Protein AF-A0A1A8C5U4-F1 (afdb_monomer)

Structure (mmCIF, N/CA/C/O backbone):
data_AF-A0A1A8C5U4-F1
#
_entry.id   AF-A0A1A8C5U4-F1
#
loop_
_atom_site.group_PDB
_atom_site.id
_atom_site.type_symbol
_atom_site.label_atom_id
_atom_site.label_alt_id
_atom_site.label_comp_id
_atom_site.label_asym_id
_atom_site.label_entity_id
_atom_site.label_seq_id
_atom_site.pdbx_PDB_ins_code
_atom_site.Cartn_x
_atom_site.Cartn_y
_atom_site.Cartn_z
_atom_site.occupancy
_atom_site.B_iso_or_equiv
_atom_site.auth_seq_id
_atom_site.auth_comp_id
_atom_site.auth_asym_id
_atom_site.auth_atom_id
_atom_site.pdbx_PDB_model_num
ATOM 1 N N . MET A 1 1 ? -21.437 21.249 -10.604 1.00 40.94 1 MET A N 1
ATOM 2 C CA . MET A 1 1 ? -21.179 19.871 -10.137 1.00 40.94 1 MET A CA 1
ATOM 3 C C . MET A 1 1 ? -20.166 19.241 -11.079 1.00 40.94 1 MET A C 1
ATOM 5 O O . MET A 1 1 ? -20.584 18.686 -12.080 1.00 40.94 1 MET A O 1
ATOM 9 N N . ALA A 1 2 ? -18.870 19.439 -10.832 1.00 42.53 2 ALA A N 1
ATOM 10 C CA . ALA A 1 2 ? -17.756 18.708 -11.455 1.00 42.53 2 ALA A CA 1
ATOM 11 C C . ALA A 1 2 ? -16.451 19.407 -11.049 1.00 42.53 2 ALA A C 1
ATOM 13 O O . ALA A 1 2 ? -16.109 20.409 -11.666 1.00 42.53 2 ALA A O 1
ATOM 14 N N . ASN A 1 3 ? -15.776 18.934 -9.995 1.00 34.81 3 ASN A N 1
ATOM 15 C CA . ASN A 1 3 ? -14.304 18.873 -9.998 1.00 34.81 3 ASN A CA 1
ATOM 16 C C . ASN A 1 3 ? -13.684 17.982 -8.902 1.00 34.81 3 ASN A C 1
ATOM 18 O O . ASN A 1 3 ? -12.511 18.124 -8.584 1.00 34.81 3 ASN A O 1
ATOM 22 N N . LEU A 1 4 ? -14.430 17.023 -8.345 1.00 43.62 4 LEU A N 1
ATOM 23 C CA . LEU A 1 4 ? -13.877 16.111 -7.336 1.00 43.62 4 LEU A CA 1
ATOM 24 C C . LEU A 1 4 ? -12.879 15.098 -7.922 1.00 43.62 4 LEU A C 1
ATOM 26 O O . LEU A 1 4 ? -12.337 14.313 -7.176 1.00 43.62 4 LEU A O 1
ATOM 30 N N . GLN A 1 5 ? -12.607 15.074 -9.231 1.00 44.44 5 GLN A N 1
ATOM 31 C CA . GLN A 1 5 ? -11.604 14.158 -9.797 1.00 44.44 5 GLN A CA 1
ATOM 32 C C . GLN A 1 5 ? -10.183 14.744 -9.806 1.00 44.44 5 GLN A C 1
ATOM 34 O O . GLN A 1 5 ? -9.231 13.982 -9.942 1.00 44.44 5 GLN A O 1
ATOM 39 N N . GLN A 1 6 ? -10.023 16.066 -9.658 1.00 45.00 6 GLN A N 1
ATOM 40 C CA . GLN A 1 6 ? -8.708 16.724 -9.665 1.00 45.00 6 GLN A CA 1
ATOM 41 C C . GLN A 1 6 ? -8.068 16.828 -8.273 1.00 45.00 6 GLN A C 1
ATOM 43 O O . GLN A 1 6 ? -6.848 16.773 -8.186 1.00 45.00 6 GLN A O 1
ATOM 48 N N . GLU A 1 7 ? -8.863 16.878 -7.199 1.00 50.59 7 GLU A N 1
ATOM 49 C CA . GLU A 1 7 ? -8.347 16.935 -5.818 1.00 50.59 7 GLU A CA 1
ATOM 50 C C . GLU A 1 7 ? -7.845 15.568 -5.313 1.00 50.59 7 GLU A C 1
ATOM 52 O O . GLU A 1 7 ? -6.942 15.490 -4.483 1.00 50.59 7 GLU A O 1
ATOM 57 N N . TYR A 1 8 ? -8.388 14.465 -5.837 1.00 53.84 8 TYR A N 1
ATOM 58 C CA . TYR A 1 8 ? -7.979 13.107 -5.454 1.00 53.84 8 TYR A CA 1
ATOM 59 C C . TYR A 1 8 ? -6.510 12.788 -5.780 1.00 53.84 8 TYR A C 1
ATOM 61 O O . TYR A 1 8 ? -5.843 12.215 -4.919 1.00 53.84 8 TYR A O 1
ATOM 69 N N . PRO A 1 9 ? -5.963 13.146 -6.962 1.00 62.50 9 PRO A N 1
ATOM 70 C CA . PRO A 1 9 ? -4.538 12.983 -7.229 1.00 62.50 9 PRO A CA 1
ATOM 71 C C . PRO A 1 9 ? -3.647 13.764 -6.259 1.00 62.50 9 PRO A C 1
ATOM 73 O O . PRO A 1 9 ? -2.598 13.253 -5.884 1.00 62.50 9 PRO A O 1
ATOM 76 N N . GLU A 1 10 ? -4.051 14.962 -5.831 1.00 65.06 10 GLU A N 1
ATOM 77 C CA . GLU A 1 10 ? -3.271 15.787 -4.897 1.00 65.06 10 GLU A CA 1
ATOM 78 C C . GLU A 1 10 ? -3.302 15.213 -3.477 1.00 65.06 10 GLU A C 1
ATOM 80 O O . GLU A 1 10 ? -2.262 15.110 -2.829 1.00 65.06 10 GLU A O 1
ATOM 85 N N . VAL A 1 11 ? -4.470 14.754 -3.016 1.00 67.62 11 VAL A N 1
ATOM 86 C CA . VAL A 1 11 ? -4.608 14.064 -1.724 1.00 67.62 11 VAL A CA 1
ATOM 87 C C . VAL A 1 11 ? -3.818 12.753 -1.723 1.00 67.62 11 VAL A C 1
ATOM 89 O O . VAL A 1 11 ? -3.083 12.479 -0.776 1.00 67.62 11 VAL A O 1
ATOM 92 N N . LEU A 1 12 ? -3.908 11.965 -2.799 1.00 69.38 12 LEU A N 1
ATOM 93 C CA . LEU A 1 12 ? -3.118 10.748 -2.994 1.00 69.38 12 LEU A CA 1
ATOM 94 C C . LEU A 1 12 ? -1.615 11.040 -2.927 1.00 69.38 12 LEU A C 1
ATOM 96 O O . LEU A 1 12 ? -0.886 10.337 -2.228 1.00 69.38 12 LEU A O 1
ATOM 100 N N . LEU A 1 13 ? -1.158 12.071 -3.640 1.00 71.00 13 LEU A N 1
ATOM 101 C CA . LEU A 1 13 ? 0.247 12.462 -3.657 1.00 71.00 13 LEU A CA 1
ATOM 102 C C . LEU A 1 13 ? 0.712 12.879 -2.257 1.00 71.00 13 LEU A C 1
ATOM 104 O O . LEU A 1 13 ? 1.705 12.342 -1.775 1.00 71.00 13 LEU A O 1
ATOM 108 N N . GLY A 1 14 ? -0.070 13.711 -1.564 1.00 77.69 14 GLY A N 1
ATOM 109 C CA . GLY A 1 14 ? 0.226 14.140 -0.199 1.00 77.69 14 GLY A CA 1
ATOM 110 C C . GLY A 1 14 ? 0.325 12.974 0.791 1.00 77.69 14 GLY A C 1
ATOM 111 O O . GLY A 1 14 ? 1.217 12.960 1.637 1.00 77.69 14 GLY A O 1
ATOM 112 N N . ILE A 1 15 ? -0.522 11.946 0.657 1.00 76.88 15 ILE A N 1
ATOM 113 C CA . ILE A 1 15 ? -0.446 10.728 1.484 1.00 76.88 15 ILE A CA 1
ATOM 114 C C . ILE A 1 15 ? 0.838 9.949 1.200 1.00 76.88 15 ILE A C 1
ATOM 116 O O . ILE A 1 15 ? 1.496 9.486 2.132 1.00 76.88 15 ILE A O 1
ATOM 120 N N . LEU A 1 16 ? 1.196 9.775 -0.073 1.00 76.94 16 LEU A N 1
ATOM 121 C CA . LEU A 1 16 ? 2.407 9.050 -0.461 1.00 76.94 16 LEU A CA 1
ATOM 122 C C . LEU A 1 16 ? 3.671 9.800 -0.022 1.00 76.94 16 LEU A C 1
ATOM 124 O O . LEU A 1 16 ? 4.618 9.171 0.445 1.00 76.94 16 LEU A O 1
ATOM 128 N N . GLU A 1 17 ? 3.674 11.130 -0.104 1.00 81.69 17 GLU A N 1
ATOM 129 C CA . GLU A 1 17 ? 4.750 11.983 0.407 1.00 81.69 17 GLU A CA 1
ATOM 130 C C . GLU A 1 17 ? 4.855 11.919 1.938 1.00 81.69 17 GLU A C 1
ATOM 132 O O . GLU A 1 17 ? 5.953 11.762 2.479 1.00 81.69 17 GLU A O 1
ATOM 137 N N . GLU A 1 18 ? 3.731 11.973 2.661 1.00 83.06 18 GLU A N 1
ATOM 138 C CA . GLU A 1 18 ? 3.724 11.812 4.119 1.00 83.06 18 GLU A CA 1
ATOM 139 C C . GLU A 1 18 ? 4.233 10.417 4.514 1.00 83.06 18 GLU A C 1
ATOM 141 O O . GLU A 1 18 ? 5.087 10.298 5.393 1.00 83.06 18 GLU A O 1
ATOM 146 N N . LEU A 1 19 ? 3.803 9.361 3.814 1.00 83.75 19 LEU A N 1
ATOM 147 C CA . LEU A 1 19 ? 4.313 8.002 4.004 1.00 83.75 19 LEU A CA 1
ATOM 148 C C . LEU A 1 19 ? 5.818 7.902 3.734 1.00 83.75 19 LEU A C 1
ATOM 150 O O . LEU A 1 19 ? 6.528 7.264 4.513 1.00 83.75 19 LEU A O 1
ATOM 154 N N . ALA A 1 20 ? 6.318 8.542 2.673 1.00 84.50 20 ALA A N 1
ATOM 155 C CA . ALA A 1 20 ? 7.744 8.583 2.352 1.00 84.50 20 ALA A CA 1
ATOM 156 C C . ALA A 1 20 ? 8.558 9.177 3.508 1.00 84.50 20 ALA A C 1
ATOM 158 O O . ALA A 1 20 ? 9.548 8.581 3.944 1.00 84.50 20 ALA A O 1
ATOM 159 N N . ASN A 1 21 ? 8.103 10.323 4.020 1.00 86.06 21 ASN A N 1
ATOM 160 C CA . ASN A 1 21 ? 8.750 11.050 5.105 1.00 86.06 21 ASN A CA 1
ATOM 161 C C . ASN A 1 21 ? 8.711 10.256 6.411 1.00 86.06 21 ASN A C 1
ATOM 163 O O . ASN A 1 21 ? 9.733 10.102 7.077 1.00 86.06 21 ASN A O 1
ATOM 167 N N . MET A 1 22 ? 7.549 9.701 6.760 1.00 85.31 22 MET A N 1
ATOM 168 C CA . MET A 1 22 ? 7.341 8.985 8.018 1.00 85.31 22 MET A CA 1
ATOM 169 C C . MET A 1 22 ? 8.027 7.618 8.053 1.00 85.31 22 MET A C 1
ATOM 171 O O . MET A 1 22 ? 8.372 7.139 9.131 1.00 85.31 22 MET A O 1
ATOM 175 N N . ARG A 1 23 ? 8.294 6.994 6.898 1.00 82.69 23 ARG A N 1
ATOM 176 C CA . ARG A 1 23 ? 8.941 5.673 6.816 1.00 82.69 23 ARG A CA 1
ATOM 177 C C . ARG A 1 23 ? 10.316 5.611 7.481 1.00 82.69 23 ARG A C 1
ATOM 179 O O . ARG A 1 23 ? 10.725 4.542 7.914 1.00 82.69 23 ARG A O 1
ATOM 186 N N . GLN A 1 24 ? 11.049 6.721 7.540 1.00 81.62 24 GLN A N 1
ATOM 187 C CA . GLN A 1 24 ? 12.355 6.759 8.214 1.00 81.62 24 GLN A CA 1
ATOM 188 C C . GLN A 1 24 ? 12.238 6.761 9.746 1.00 81.62 24 GLN A C 1
ATOM 190 O O . GLN A 1 24 ? 13.198 6.429 10.434 1.00 81.62 24 GLN A O 1
ATOM 195 N N . TRP A 1 25 ? 11.066 7.116 10.272 1.00 86.81 25 TRP A N 1
ATOM 196 C CA . TRP A 1 25 ? 10.834 7.341 11.699 1.00 86.81 25 TRP A CA 1
ATOM 197 C C . TRP A 1 25 ? 9.901 6.305 12.325 1.00 86.81 25 TRP A C 1
ATOM 199 O O . TRP A 1 25 ? 9.901 6.145 13.543 1.00 86.81 25 TRP A O 1
ATOM 209 N N . LEU A 1 26 ? 9.101 5.617 11.508 1.00 87.06 26 LEU A N 1
ATOM 210 C CA . LEU A 1 26 ? 8.034 4.729 11.952 1.00 87.06 26 LEU A CA 1
ATOM 211 C C . LEU A 1 26 ? 8.209 3.308 11.431 1.00 87.06 26 LEU A C 1
ATOM 213 O O . LEU A 1 26 ? 8.683 3.075 10.317 1.00 87.06 26 LEU A O 1
ATOM 217 N N . THR A 1 27 ? 7.765 2.344 12.235 1.00 90.19 27 THR A N 1
ATOM 218 C CA . THR A 1 27 ? 7.747 0.939 11.827 1.00 90.19 27 THR A CA 1
ATOM 219 C C . THR A 1 27 ? 6.641 0.677 10.803 1.00 90.19 27 THR A C 1
ATOM 221 O O . THR A 1 27 ? 5.677 1.435 10.682 1.00 90.19 27 THR A O 1
ATOM 224 N N . PHE A 1 28 ? 6.727 -0.452 10.091 1.00 89.00 28 PHE A N 1
ATOM 225 C CA . PHE A 1 28 ? 5.661 -0.895 9.184 1.00 89.00 28 PHE A CA 1
ATOM 226 C C . PHE A 1 28 ? 4.292 -0.943 9.881 1.00 89.00 28 PHE A C 1
ATOM 228 O O . PHE A 1 28 ? 3.292 -0.509 9.313 1.00 89.00 28 PHE A O 1
ATOM 235 N N . GLN A 1 29 ? 4.251 -1.431 11.124 1.00 91.94 29 GLN A N 1
ATOM 236 C CA . GLN A 1 29 ? 3.017 -1.530 11.899 1.00 91.94 29 GLN A CA 1
ATOM 237 C C . GLN A 1 29 ? 2.439 -0.150 12.235 1.00 91.94 29 GLN A C 1
ATOM 239 O O . GLN A 1 29 ? 1.228 0.043 12.115 1.00 91.94 29 GLN A O 1
ATOM 244 N N . ASP A 1 30 ? 3.291 0.807 12.610 1.00 91.94 30 ASP A N 1
ATOM 245 C CA . ASP A 1 30 ? 2.871 2.175 12.927 1.00 91.94 30 ASP A CA 1
ATOM 246 C C . ASP A 1 30 ? 2.314 2.889 11.693 1.00 91.94 30 ASP A C 1
ATOM 248 O O . ASP A 1 30 ? 1.270 3.534 11.777 1.00 91.94 30 ASP A O 1
ATOM 252 N N . LEU A 1 31 ? 2.947 2.703 10.530 1.00 90.44 31 LEU A N 1
ATOM 253 C CA . LEU A 1 31 ? 2.459 3.233 9.254 1.00 90.44 31 LEU A CA 1
ATOM 254 C C . LEU A 1 31 ? 1.099 2.633 8.880 1.00 90.44 31 LEU A C 1
ATOM 256 O O . LEU A 1 31 ? 0.174 3.369 8.542 1.00 90.44 31 LEU A O 1
ATOM 260 N N . CYS A 1 32 ? 0.946 1.309 8.990 1.00 92.88 32 CYS A N 1
ATOM 261 C CA . CYS A 1 32 ? -0.330 0.645 8.718 1.00 92.88 32 CYS A CA 1
ATOM 262 C C . CYS A 1 32 ? -1.431 1.175 9.638 1.00 92.88 32 CYS A C 1
ATOM 264 O O . CYS A 1 32 ? -2.528 1.483 9.173 1.00 92.88 32 CYS A O 1
ATOM 266 N N . ARG A 1 33 ? -1.135 1.319 10.938 1.00 92.81 3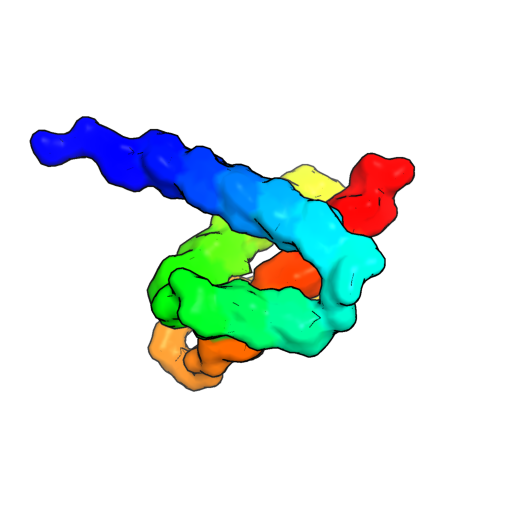3 ARG A N 1
ATOM 267 C CA . ARG A 1 33 ? -2.082 1.865 11.912 1.00 92.81 33 ARG A CA 1
ATOM 268 C C . ARG A 1 33 ? -2.459 3.298 11.544 1.00 92.81 33 ARG A C 1
ATOM 270 O O . ARG A 1 33 ? -3.647 3.568 11.409 1.00 92.81 33 ARG A O 1
ATOM 277 N N . MET A 1 34 ? -1.477 4.166 11.310 1.00 90.62 34 MET A N 1
ATOM 278 C CA . MET A 1 34 ? -1.683 5.567 10.937 1.00 90.62 34 MET A CA 1
ATOM 279 C C . MET A 1 34 ? -2.598 5.710 9.715 1.00 90.62 34 MET A C 1
ATOM 281 O O . MET A 1 34 ? -3.599 6.425 9.783 1.00 90.62 34 MET A O 1
ATOM 285 N N . VAL A 1 35 ? -2.293 5.000 8.625 1.00 90.00 35 VAL A N 1
ATOM 286 C CA . VAL A 1 35 ? -3.094 5.017 7.390 1.00 90.00 35 VAL A CA 1
ATOM 287 C C . VAL A 1 35 ? -4.501 4.486 7.653 1.00 90.00 35 VAL A C 1
ATOM 289 O O . VAL A 1 35 ? -5.476 5.144 7.299 1.00 90.00 35 VAL A O 1
ATOM 292 N N . SER A 1 36 ? -4.620 3.351 8.352 1.00 91.75 36 SER A N 1
ATOM 293 C CA . SER A 1 36 ? -5.918 2.728 8.651 1.00 91.75 36 SER A CA 1
ATOM 294 C C . SER A 1 36 ? -6.836 3.579 9.535 1.00 91.75 36 SER A C 1
ATOM 296 O O . SER A 1 36 ? -8.044 3.377 9.518 1.00 91.75 36 SER A O 1
ATOM 298 N N . THR A 1 37 ? -6.278 4.508 10.320 1.00 91.06 37 THR A N 1
ATOM 299 C CA . THR A 1 37 ? -7.051 5.419 11.181 1.00 91.06 37 THR A CA 1
ATOM 300 C C . THR A 1 37 ? -7.374 6.758 10.527 1.00 91.06 37 THR A C 1
ATOM 302 O O . THR A 1 37 ? -8.253 7.463 11.012 1.00 91.06 37 THR A O 1
ATOM 305 N N . ARG A 1 38 ? -6.655 7.134 9.463 1.00 86.88 38 ARG A N 1
ATOM 306 C CA . ARG A 1 38 ? -6.847 8.417 8.769 1.00 86.88 38 ARG A CA 1
ATOM 307 C C . ARG A 1 38 ? -7.913 8.371 7.684 1.00 86.88 38 ARG A C 1
ATOM 309 O O . ARG A 1 38 ? -8.494 9.408 7.385 1.00 86.88 38 ARG A O 1
ATOM 316 N N . PHE A 1 39 ? -8.158 7.195 7.120 1.00 86.06 39 PHE A N 1
ATOM 317 C CA . PHE A 1 39 ? -9.091 6.995 6.019 1.00 86.06 39 PHE A CA 1
ATOM 318 C C . PHE A 1 39 ? -10.113 5.929 6.391 1.00 86.06 39 PHE A C 1
ATOM 320 O O . PHE A 1 39 ? -9.780 4.927 7.026 1.00 86.06 39 PHE A O 1
ATOM 327 N N . ASP A 1 40 ? -11.359 6.133 5.978 1.00 89.44 40 ASP A N 1
ATOM 328 C CA . ASP A 1 40 ? -12.352 5.067 5.974 1.00 89.44 40 ASP A CA 1
ATOM 329 C C . ASP A 1 40 ? -11.987 3.968 4.961 1.00 89.44 40 ASP A C 1
ATOM 331 O O . ASP A 1 40 ? -11.092 4.104 4.122 1.00 89.44 40 ASP A O 1
ATOM 335 N N . LEU A 1 41 ? -12.682 2.836 5.069 1.00 89.62 41 LEU A N 1
ATOM 336 C CA . LEU A 1 41 ? -12.387 1.650 4.274 1.00 89.62 41 LEU A CA 1
ATOM 337 C C . LEU A 1 41 ? -12.538 1.887 2.765 1.00 89.62 41 LEU A C 1
ATOM 339 O O . LEU A 1 41 ? -11.734 1.348 2.005 1.00 89.62 41 LEU A O 1
ATOM 343 N N . ASP A 1 42 ? -13.525 2.672 2.329 1.00 88.38 42 ASP A N 1
ATOM 344 C CA . ASP A 1 42 ? -13.746 2.960 0.910 1.00 88.38 42 ASP A CA 1
ATOM 345 C C . ASP A 1 42 ? -12.569 3.754 0.334 1.00 88.38 42 ASP A C 1
ATOM 347 O O . ASP A 1 42 ? -11.969 3.336 -0.661 1.00 88.38 42 ASP A O 1
ATOM 351 N N . ASN A 1 43 ? -12.146 4.808 1.038 1.00 87.31 43 ASN A N 1
ATOM 352 C CA . ASN A 1 43 ? -10.969 5.593 0.671 1.00 87.31 43 ASN A CA 1
ATOM 353 C C . ASN A 1 43 ? -9.679 4.752 0.657 1.00 87.31 43 ASN A C 1
ATOM 355 O O . ASN A 1 43 ? -8.855 4.887 -0.249 1.00 87.31 43 ASN A O 1
ATOM 359 N N . LEU A 1 44 ? -9.501 3.830 1.610 1.00 89.44 44 LEU A N 1
ATOM 360 C CA . LEU A 1 44 ? -8.357 2.907 1.617 1.00 89.44 44 LEU A CA 1
ATOM 36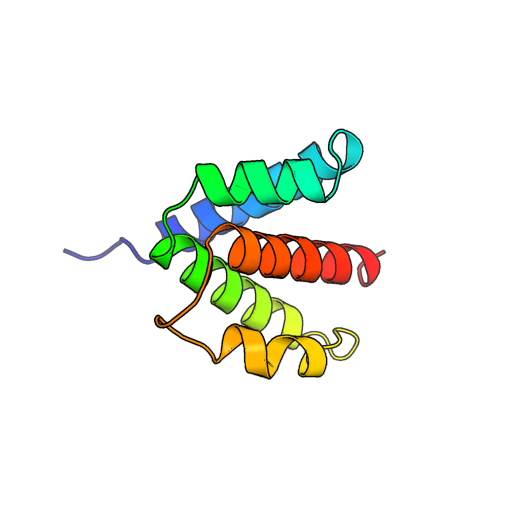1 C C . LEU A 1 44 ? -8.365 1.963 0.406 1.00 89.44 44 LEU A C 1
ATOM 363 O O . LEU A 1 44 ? -7.320 1.699 -0.192 1.00 89.44 44 LEU A O 1
ATOM 367 N N . VAL A 1 45 ? -9.528 1.426 0.037 1.00 90.12 45 VAL A N 1
ATOM 368 C CA . VAL A 1 45 ? -9.658 0.509 -1.104 1.00 90.12 45 VAL A CA 1
ATOM 369 C C . VAL A 1 45 ? -9.392 1.235 -2.422 1.00 90.12 45 VAL A C 1
ATOM 371 O O . VAL A 1 45 ? -8.724 0.672 -3.302 1.00 90.12 45 VAL A O 1
ATOM 374 N N . GLU A 1 46 ? -9.870 2.471 -2.556 1.00 88.56 46 GLU A N 1
ATOM 375 C CA . GLU A 1 46 ? -9.591 3.325 -3.709 1.00 88.56 46 GLU A CA 1
ATOM 376 C C . GLU A 1 46 ? -8.098 3.655 -3.807 1.00 88.56 46 GLU A C 1
ATOM 378 O O . GLU A 1 46 ? -7.474 3.368 -4.833 1.00 88.56 46 GLU A O 1
ATOM 383 N N . LEU A 1 47 ? -7.497 4.128 -2.710 1.00 87.31 47 LEU A N 1
ATOM 384 C CA . LEU A 1 47 ? -6.066 4.418 -2.594 1.00 87.31 47 LEU A CA 1
ATOM 385 C C . LEU A 1 47 ? -5.206 3.215 -3.005 1.00 87.31 47 LEU A C 1
ATOM 387 O O . LEU A 1 47 ? -4.321 3.331 -3.856 1.00 87.31 47 LEU A O 1
ATOM 391 N N . ARG A 1 48 ? -5.503 2.032 -2.456 1.00 91.88 48 ARG A N 1
ATOM 392 C CA . ARG A 1 48 ? -4.818 0.780 -2.806 1.00 91.88 48 ARG A CA 1
ATOM 393 C C . ARG A 1 48 ? -4.920 0.478 -4.300 1.00 91.88 48 ARG A C 1
ATOM 395 O O . ARG A 1 48 ? -3.937 0.065 -4.910 1.00 91.88 48 ARG A O 1
ATOM 402 N N . SER A 1 49 ? -6.102 0.665 -4.883 1.00 89.81 49 SER A N 1
ATOM 403 C CA . SER A 1 49 ? -6.354 0.368 -6.297 1.00 89.81 49 SER A CA 1
ATOM 404 C C . SER A 1 49 ? -5.579 1.307 -7.221 1.00 89.81 49 SER A C 1
ATOM 406 O O . SER A 1 49 ? -4.962 0.842 -8.179 1.00 89.81 49 SER A O 1
ATOM 408 N N . LEU A 1 50 ? -5.569 2.608 -6.918 1.00 87.94 50 LEU A N 1
ATOM 409 C CA . LEU A 1 50 ? -4.826 3.618 -7.676 1.00 87.94 50 LEU A CA 1
ATOM 410 C C . LEU A 1 50 ? -3.319 3.379 -7.594 1.00 87.94 50 LEU A C 1
ATOM 412 O O . LEU A 1 50 ? -2.640 3.335 -8.622 1.00 87.94 50 LEU A O 1
ATOM 416 N N . LEU A 1 51 ? -2.808 3.155 -6.381 1.00 88.06 51 LEU A N 1
ATOM 417 C CA . LEU A 1 51 ? -1.394 2.886 -6.158 1.00 88.06 51 LEU A CA 1
ATOM 418 C C . LEU A 1 51 ? -0.951 1.608 -6.882 1.00 88.06 51 LEU A C 1
ATOM 420 O O . LEU A 1 51 ? 0.070 1.609 -7.564 1.00 88.06 51 LEU A O 1
ATOM 424 N N . PHE A 1 52 ? -1.744 0.537 -6.800 1.00 90.75 52 PHE A N 1
ATOM 425 C CA . PHE A 1 52 ? -1.475 -0.706 -7.520 1.00 90.75 52 PHE A CA 1
ATOM 426 C C . PHE A 1 52 ? -1.488 -0.516 -9.041 1.00 90.75 52 PHE A C 1
ATOM 428 O O . PHE A 1 52 ? -0.616 -1.051 -9.727 1.00 90.75 52 PHE A O 1
ATOM 435 N N . ALA A 1 53 ? -2.448 0.242 -9.579 1.00 88.81 53 ALA A N 1
ATOM 436 C CA . ALA A 1 53 ? -2.528 0.523 -11.010 1.00 88.81 53 ALA A CA 1
ATOM 437 C C . ALA A 1 53 ? -1.307 1.309 -11.508 1.00 88.81 53 ALA A C 1
ATOM 439 O O . ALA A 1 53 ? -0.787 1.005 -12.580 1.00 88.81 53 ALA A O 1
ATOM 440 N N . ALA A 1 54 ? -0.821 2.275 -10.723 1.00 86.00 54 ALA A N 1
ATOM 441 C CA . ALA A 1 54 ? 0.405 3.006 -11.025 1.00 86.00 54 ALA A CA 1
ATOM 442 C C . ALA A 1 54 ? 1.640 2.092 -10.958 1.00 86.00 54 ALA A C 1
ATOM 444 O O . ALA A 1 54 ? 2.410 2.041 -11.916 1.00 86.00 54 ALA A O 1
ATOM 445 N N . ALA A 1 55 ? 1.784 1.321 -9.875 1.00 88.38 55 ALA A N 1
ATOM 446 C CA . ALA A 1 55 ? 2.914 0.421 -9.646 1.00 88.38 55 ALA A CA 1
ATOM 447 C C . ALA A 1 55 ? 3.022 -0.678 -10.710 1.00 88.38 55 ALA A C 1
ATOM 449 O O . ALA A 1 55 ? 4.104 -0.982 -11.193 1.00 88.38 55 ALA A O 1
ATOM 450 N N . SER A 1 56 ? 1.887 -1.238 -11.135 1.00 89.12 56 SER A N 1
ATOM 451 C CA . SER A 1 56 ? 1.837 -2.338 -12.109 1.00 89.12 56 SER A CA 1
ATOM 452 C C . SER A 1 56 ? 2.267 -1.941 -13.525 1.00 89.12 56 SER A C 1
ATOM 454 O O . SER A 1 56 ? 2.348 -2.805 -14.397 1.00 89.12 56 SER A O 1
ATOM 456 N N . ARG A 1 57 ? 2.508 -0.649 -13.784 1.00 87.19 57 ARG A N 1
ATOM 457 C CA . ARG A 1 57 ? 3.100 -0.176 -15.044 1.00 87.19 57 ARG A CA 1
ATOM 458 C C . ARG A 1 57 ? 4.607 -0.418 -15.098 1.00 87.19 57 ARG A C 1
ATOM 460 O O . ARG A 1 57 ? 5.160 -0.434 -16.194 1.00 87.19 57 ARG A O 1
ATOM 467 N N . ASP A 1 58 ? 5.248 -0.585 -13.945 1.00 86.69 58 ASP A N 1
ATOM 468 C CA . ASP A 1 58 ? 6.655 -0.946 -13.845 1.00 86.69 58 ASP A CA 1
ATOM 469 C C . ASP A 1 58 ? 6.808 -2.473 -14.014 1.00 86.69 58 ASP A C 1
ATOM 471 O O . ASP A 1 58 ? 6.251 -3.233 -13.217 1.00 86.69 58 ASP A O 1
ATOM 475 N N . PRO A 1 59 ? 7.544 -2.958 -15.034 1.00 84.31 59 PRO A N 1
ATOM 476 C CA . PRO A 1 59 ? 7.755 -4.390 -15.246 1.00 84.31 59 PRO A CA 1
ATOM 477 C C . PRO A 1 59 ? 8.533 -5.080 -14.114 1.00 84.31 59 PRO A C 1
ATOM 479 O O . PRO A 1 59 ? 8.448 -6.301 -13.987 1.00 84.31 59 PRO A O 1
ATOM 482 N N . CYS A 1 60 ? 9.275 -4.332 -13.295 1.00 86.75 60 CYS A N 1
ATOM 483 C CA . CYS A 1 60 ? 9.995 -4.857 -12.136 1.00 86.75 60 CYS A CA 1
ATOM 484 C C . CYS A 1 60 ? 9.101 -4.978 -10.890 1.00 86.75 60 CYS A C 1
ATOM 486 O O . CYS A 1 60 ? 9.470 -5.656 -9.928 1.00 86.75 60 CYS A O 1
ATOM 488 N N . PHE A 1 61 ? 7.915 -4.363 -10.895 1.00 88.81 61 PHE A N 1
ATOM 489 C CA . PHE A 1 61 ? 6.981 -4.443 -9.780 1.00 88.81 61 PHE A CA 1
ATOM 490 C C . PHE A 1 61 ? 6.260 -5.809 -9.750 1.00 88.81 61 PHE A C 1
ATOM 492 O O . PHE A 1 61 ? 5.675 -6.230 -10.754 1.00 88.81 61 PHE A O 1
ATOM 499 N N . PRO A 1 62 ? 6.213 -6.517 -8.602 1.00 89.50 62 PRO A N 1
ATOM 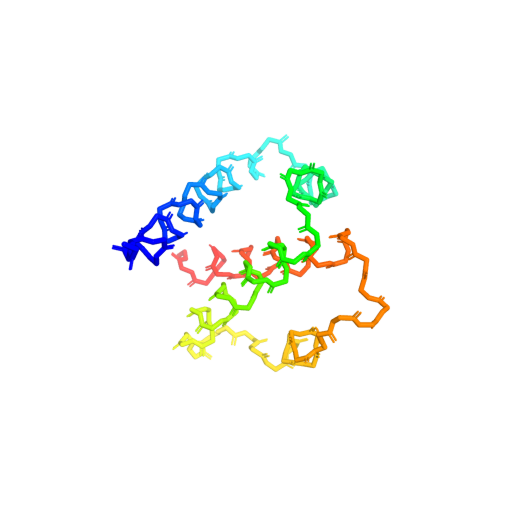500 C CA . PRO A 1 62 ? 5.642 -7.863 -8.509 1.00 89.50 62 PRO A CA 1
ATOM 501 C C . PRO A 1 62 ? 4.102 -7.848 -8.430 1.00 89.50 62 PRO A C 1
ATOM 503 O O . PRO A 1 62 ? 3.493 -8.275 -7.446 1.00 89.50 62 PRO A O 1
ATOM 506 N N . ALA A 1 63 ? 3.445 -7.375 -9.493 1.00 87.62 63 ALA A N 1
ATOM 507 C CA . ALA A 1 63 ? 1.999 -7.139 -9.534 1.00 87.62 63 ALA A CA 1
ATOM 508 C C . ALA A 1 63 ? 1.145 -8.395 -9.273 1.00 87.62 63 ALA A C 1
ATOM 510 O O . ALA A 1 63 ? 0.024 -8.309 -8.764 1.00 87.62 63 ALA A O 1
ATOM 511 N N . THR A 1 64 ? 1.659 -9.581 -9.603 1.00 86.62 64 THR A N 1
ATOM 512 C CA . THR A 1 64 ? 0.960 -10.860 -9.406 1.00 86.62 64 THR A CA 1
ATOM 513 C C . THR A 1 64 ? 0.681 -11.171 -7.935 1.00 86.62 64 THR A C 1
ATOM 515 O O . THR A 1 64 ? -0.326 -11.814 -7.653 1.00 86.62 64 THR A O 1
ATOM 518 N N . LEU A 1 65 ? 1.497 -10.666 -6.999 1.00 86.06 65 LEU A N 1
ATO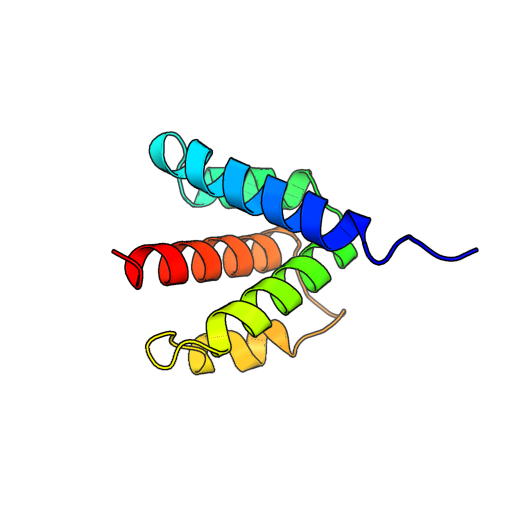M 519 C CA . LEU A 1 65 ? 1.316 -10.880 -5.556 1.00 86.06 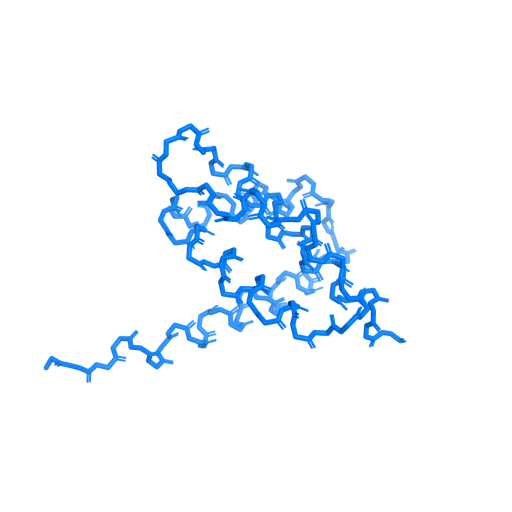65 LEU A CA 1
ATOM 520 C C . LEU A 1 65 ? 0.108 -10.128 -4.983 1.00 86.06 65 LEU A C 1
ATOM 522 O O . LEU A 1 65 ? -0.488 -10.564 -3.998 1.00 86.06 65 LEU A O 1
ATOM 526 N N . PHE A 1 66 ? -0.257 -9.002 -5.598 1.00 86.44 66 PHE A N 1
ATOM 527 C CA . PHE A 1 66 ? -1.304 -8.111 -5.092 1.00 86.44 66 PHE A CA 1
ATOM 528 C C . PHE A 1 66 ? -2.600 -8.197 -5.895 1.00 86.44 66 PHE A C 1
ATOM 530 O O . PHE A 1 66 ? -3.641 -7.781 -5.397 1.00 86.44 66 PHE A O 1
ATOM 537 N N . ARG A 1 67 ? -2.572 -8.763 -7.108 1.00 84.31 67 ARG A N 1
ATOM 538 C CA . ARG A 1 67 ? -3.729 -8.819 -8.015 1.00 84.31 67 ARG A CA 1
ATOM 539 C C . ARG A 1 67 ? -5.005 -9.330 -7.338 1.00 84.31 67 ARG A C 1
ATOM 541 O O . ARG A 1 67 ? -6.046 -8.692 -7.463 1.00 84.31 67 ARG A O 1
ATOM 548 N N . ASP A 1 68 ? -4.929 -10.453 -6.630 1.00 83.94 68 ASP A N 1
ATOM 549 C CA . ASP A 1 68 ? -6.085 -11.076 -5.967 1.00 83.94 68 ASP A CA 1
ATOM 550 C C . ASP A 1 68 ? -6.601 -10.228 -4.786 1.00 83.94 68 ASP A C 1
ATOM 552 O O . ASP A 1 68 ? -7.793 -9.930 -4.665 1.00 83.94 68 ASP A O 1
ATOM 556 N N . ARG A 1 69 ? -5.665 -9.698 -3.988 1.00 83.12 69 ARG A N 1
ATOM 557 C CA . ARG A 1 69 ? -5.957 -8.828 -2.839 1.00 83.12 69 ARG A CA 1
ATOM 558 C C . ARG A 1 69 ? -6.635 -7.525 -3.250 1.00 83.12 69 ARG A C 1
ATOM 560 O O . ARG A 1 69 ? -7.585 -7.092 -2.601 1.00 83.12 69 ARG A O 1
ATOM 567 N N . VAL A 1 70 ? -6.170 -6.917 -4.343 1.00 83.56 70 VAL A N 1
ATOM 568 C CA . VAL A 1 70 ? -6.717 -5.667 -4.895 1.00 83.56 70 VAL A CA 1
ATOM 569 C C . VAL A 1 70 ? -8.053 -5.903 -5.602 1.00 83.56 70 VAL A C 1
ATOM 571 O O . VAL A 1 70 ? -8.937 -5.051 -5.526 1.00 83.56 70 VAL A O 1
ATOM 574 N N . SER A 1 71 ? -8.231 -7.063 -6.246 1.00 80.94 71 SER A N 1
ATOM 575 C CA . SER A 1 71 ? -9.492 -7.432 -6.912 1.00 80.94 71 SER A CA 1
ATOM 576 C C . SER A 1 71 ? -10.638 -7.656 -5.922 1.00 80.94 71 SER A C 1
ATOM 578 O O . SER A 1 71 ? -11.804 -7.485 -6.277 1.00 80.94 71 SER A O 1
ATOM 580 N N . THR A 1 72 ? -10.322 -7.991 -4.671 1.00 79.12 72 THR A N 1
ATOM 581 C CA . THR A 1 72 ? -11.314 -8.135 -3.606 1.00 79.12 72 THR A CA 1
ATOM 582 C C . THR A 1 72 ? -11.865 -6.759 -3.222 1.00 79.12 72 THR A C 1
ATOM 584 O O . THR A 1 72 ? -11.136 -5.917 -2.688 1.00 79.12 72 THR A O 1
ATOM 587 N N . ARG A 1 73 ? -13.160 -6.529 -3.487 1.00 67.19 73 ARG A N 1
ATOM 588 C CA . ARG A 1 73 ? -13.899 -5.307 -3.131 1.00 67.19 73 ARG A CA 1
ATOM 589 C C . ARG A 1 73 ? -15.032 -5.637 -2.152 1.00 67.19 73 ARG A C 1
ATOM 591 O O . ARG A 1 73 ? -15.925 -6.410 -2.478 1.00 67.19 73 ARG A O 1
ATOM 598 N N . GLY A 1 74 ? -15.009 -5.027 -0.968 1.00 68.94 74 GLY A N 1
ATOM 599 C CA . GLY A 1 74 ? -16.210 -4.790 -0.153 1.00 68.94 74 GLY A CA 1
ATOM 600 C C . GLY A 1 74 ? -16.690 -5.869 0.829 1.00 68.94 74 GLY A C 1
ATOM 601 O O . GLY A 1 74 ? -17.452 -5.523 1.724 1.00 68.94 74 GLY A O 1
ATOM 602 N N . GLN A 1 75 ? -16.257 -7.133 0.769 1.00 60.69 75 GLN A N 1
ATOM 603 C CA . GLN A 1 75 ? -16.663 -8.138 1.773 1.00 60.69 75 GLN A CA 1
ATOM 604 C C . GLN A 1 75 ? -15.450 -8.777 2.459 1.00 60.69 75 GLN A C 1
ATOM 606 O O . GLN A 1 75 ? -14.600 -9.371 1.806 1.00 60.69 75 GLN A O 1
ATOM 611 N N . GLY A 1 76 ? -15.356 -8.624 3.787 1.00 75.00 76 GLY A N 1
ATOM 612 C CA . GLY A 1 76 ? -14.297 -9.220 4.618 1.00 75.00 76 GLY A CA 1
ATOM 613 C C . GLY A 1 76 ? -12.974 -8.445 4.685 1.00 75.00 76 GLY A C 1
ATOM 614 O O . GLY A 1 76 ? -12.031 -8.908 5.322 1.00 75.00 76 GLY A O 1
ATOM 615 N N . LEU A 1 77 ? -12.889 -7.267 4.060 1.00 85.25 77 LEU A N 1
ATOM 616 C CA . LEU A 1 77 ? -11.697 -6.422 4.138 1.00 85.25 77 LEU A CA 1
ATOM 617 C C . LEU A 1 77 ? -11.611 -5.729 5.499 1.00 85.25 77 LEU A C 1
ATOM 619 O O . LEU A 1 77 ? -12.565 -5.097 5.948 1.0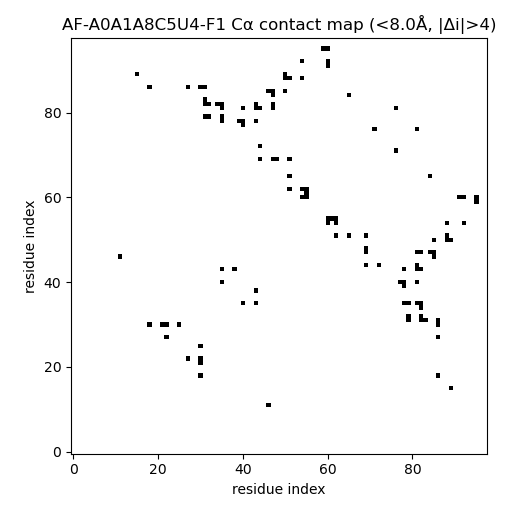0 85.25 77 LEU A O 1
ATOM 623 N N . SER A 1 78 ? -10.445 -5.809 6.135 1.00 91.38 78 SER A N 1
ATOM 624 C CA . SER A 1 78 ? -10.136 -5.016 7.321 1.00 91.38 78 SER A CA 1
ATOM 625 C C . SER A 1 78 ? -9.374 -3.748 6.913 1.00 91.38 78 SER A C 1
ATOM 627 O O . SER A 1 78 ? -8.459 -3.841 6.090 1.00 91.38 78 SER A O 1
ATOM 629 N N . PRO A 1 79 ? -9.675 -2.570 7.496 1.00 91.56 79 PRO A N 1
ATO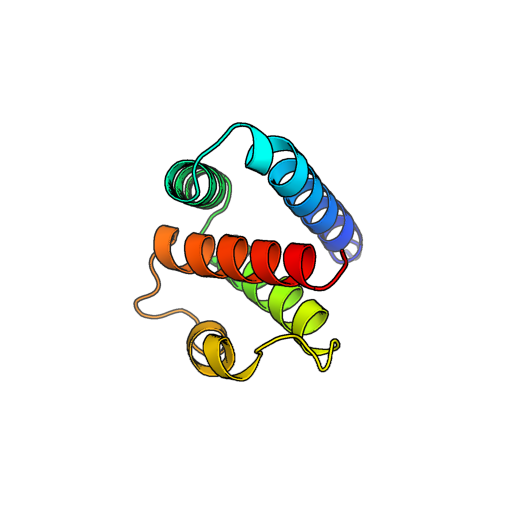M 630 C CA . PRO A 1 79 ? -8.941 -1.333 7.207 1.00 91.56 79 PRO A CA 1
ATOM 631 C C . PRO A 1 79 ? -7.428 -1.490 7.382 1.00 91.56 79 PRO A C 1
ATOM 633 O O . PRO A 1 79 ? -6.645 -1.024 6.560 1.00 91.56 79 PRO A O 1
ATOM 636 N N . ILE A 1 80 ? -7.010 -2.229 8.416 1.00 93.81 80 ILE A N 1
ATOM 637 C CA . ILE A 1 80 ? -5.596 -2.513 8.672 1.00 93.81 80 ILE A CA 1
ATOM 638 C C . ILE A 1 80 ? -4.966 -3.399 7.589 1.00 93.81 80 ILE A C 1
ATOM 640 O O . ILE A 1 80 ? -3.808 -3.194 7.240 1.00 93.81 80 ILE A O 1
ATOM 644 N N . GLY A 1 81 ? -5.715 -4.354 7.027 1.00 93.00 81 GLY A N 1
ATOM 645 C CA . GLY A 1 81 ? -5.244 -5.205 5.935 1.00 93.00 81 GLY A CA 1
ATOM 646 C C . GLY A 1 81 ? -5.076 -4.424 4.634 1.00 93.00 81 GLY A C 1
ATOM 647 O O . GLY A 1 81 ? -4.057 -4.557 3.963 1.00 93.00 81 GLY A O 1
ATOM 648 N N . VAL A 1 82 ? -6.029 -3.542 4.319 1.00 92.88 82 VAL A N 1
ATOM 649 C CA . VAL A 1 82 ? -5.935 -2.666 3.141 1.00 92.88 82 VAL A CA 1
ATOM 650 C C . VAL A 1 82 ? -4.787 -1.662 3.301 1.00 92.88 82 VAL A C 1
ATOM 652 O O . VAL A 1 82 ? -4.011 -1.470 2.368 1.00 92.88 82 VAL A O 1
ATOM 655 N N . ALA A 1 83 ? -4.614 -1.082 4.493 1.00 92.69 83 ALA A N 1
ATOM 656 C CA . ALA A 1 83 ? -3.477 -0.216 4.804 1.00 92.69 83 ALA A CA 1
ATOM 657 C C . ALA A 1 83 ? -2.133 -0.953 4.689 1.00 92.69 83 ALA A C 1
ATOM 659 O O . ALA A 1 83 ? -1.173 -0.393 4.163 1.00 92.69 83 ALA A O 1
ATOM 660 N N . ALA A 1 84 ? -2.066 -2.215 5.121 1.00 93.38 84 ALA A N 1
ATOM 661 C CA . ALA A 1 84 ? -0.874 -3.038 4.951 1.00 93.38 84 ALA A CA 1
ATOM 662 C C . ALA A 1 84 ? -0.533 -3.246 3.472 1.00 93.38 84 ALA A C 1
ATOM 664 O O . ALA A 1 84 ? 0.618 -3.034 3.095 1.00 93.38 84 ALA A O 1
ATOM 665 N N . ASP A 1 85 ? -1.519 -3.567 2.626 1.00 92.56 85 ASP A N 1
ATOM 666 C CA . ASP A 1 85 ? -1.305 -3.660 1.177 1.00 92.56 85 ASP A CA 1
ATOM 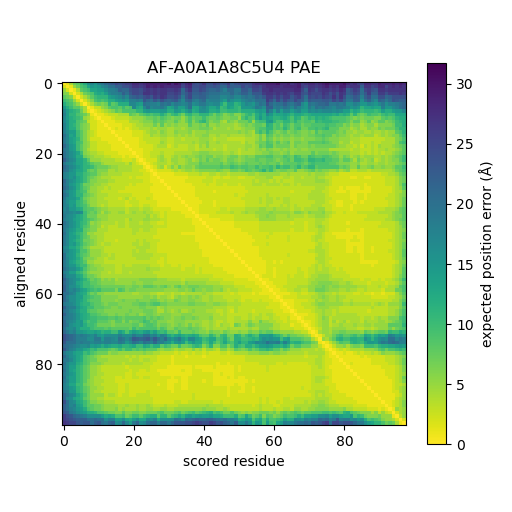667 C C . ASP A 1 85 ? -0.763 -2.333 0.611 1.00 92.56 85 ASP A C 1
ATOM 669 O O . ASP A 1 85 ? 0.217 -2.348 -0.132 1.00 92.56 85 ASP A O 1
ATOM 673 N N . ILE A 1 86 ? -1.342 -1.185 0.995 1.00 92.06 86 ILE A N 1
ATOM 674 C CA . ILE A 1 86 ? -0.883 0.149 0.559 1.00 92.06 86 ILE A CA 1
ATOM 675 C C . ILE A 1 86 ? 0.587 0.372 0.930 1.00 92.06 86 ILE A C 1
ATOM 677 O O . ILE A 1 86 ? 1.402 0.680 0.060 1.00 92.06 86 ILE A O 1
ATOM 681 N N . VAL A 1 87 ? 0.943 0.191 2.207 1.00 92.62 87 VAL A N 1
ATOM 682 C CA . VAL A 1 87 ? 2.310 0.426 2.700 1.00 92.62 87 VAL A CA 1
ATOM 683 C C . VAL A 1 87 ? 3.296 -0.554 2.059 1.00 92.62 87 VAL A C 1
ATOM 685 O O . VAL A 1 87 ? 4.421 -0.172 1.738 1.00 92.62 87 VAL A O 1
ATOM 688 N N . THR A 1 88 ? 2.900 -1.810 1.828 1.00 92.31 88 THR A N 1
ATOM 689 C CA . THR A 1 88 ? 3.748 -2.784 1.128 1.00 92.31 88 THR A CA 1
ATOM 690 C C . THR A 1 88 ? 3.983 -2.383 -0.326 1.00 92.31 88 THR A C 1
ATOM 692 O O . THR A 1 88 ? 5.136 -2.345 -0.750 1.00 92.31 88 THR A O 1
ATOM 695 N N . ILE A 1 89 ? 2.928 -2.060 -1.082 1.00 91.69 89 ILE A N 1
ATOM 696 C CA . ILE A 1 89 ? 3.052 -1.627 -2.482 1.00 91.69 89 ILE A CA 1
ATOM 697 C C . ILE A 1 89 ? 3.951 -0.390 -2.558 1.00 91.69 89 ILE A C 1
ATOM 699 O O . ILE A 1 89 ? 4.900 -0.373 -3.338 1.00 91.69 89 ILE A O 1
ATOM 703 N N . PHE A 1 90 ? 3.709 0.601 -1.697 1.00 89.88 90 PHE A N 1
ATOM 704 C CA . PHE A 1 90 ? 4.519 1.811 -1.618 1.00 89.88 90 PHE A CA 1
ATOM 705 C C . PHE A 1 90 ? 5.999 1.499 -1.365 1.00 89.88 90 PHE A C 1
ATOM 707 O O . PHE A 1 90 ? 6.873 1.977 -2.084 1.00 89.88 90 PHE A O 1
ATOM 714 N N . ASN A 1 91 ? 6.297 0.642 -0.387 1.00 88.62 91 ASN A N 1
ATOM 715 C CA . ASN A 1 91 ? 7.674 0.263 -0.081 1.00 88.62 91 ASN A CA 1
ATOM 716 C C . ASN A 1 91 ? 8.376 -0.435 -1.248 1.00 88.62 91 ASN A C 1
ATOM 718 O O . ASN A 1 91 ? 9.555 -0.172 -1.473 1.00 88.62 91 ASN A O 1
ATOM 722 N N . LEU A 1 92 ? 7.667 -1.284 -1.992 1.00 88.19 92 LEU A N 1
ATOM 723 C CA . LEU A 1 92 ? 8.218 -1.977 -3.156 1.00 88.19 92 LEU A CA 1
ATOM 724 C C . LEU A 1 92 ? 8.523 -1.018 -4.311 1.00 88.19 92 LEU A C 1
ATOM 726 O O . LEU A 1 92 ? 9.587 -1.131 -4.917 1.00 88.19 92 LEU A O 1
ATOM 730 N N . ILE A 1 93 ? 7.648 -0.042 -4.577 1.00 86.38 93 ILE A N 1
ATOM 731 C CA . ILE A 1 93 ? 7.923 1.020 -5.561 1.00 86.38 93 ILE A CA 1
ATOM 732 C C . ILE A 1 93 ? 9.215 1.755 -5.174 1.00 86.38 93 ILE A C 1
ATOM 734 O O . ILE A 1 93 ? 10.138 1.863 -5.978 1.00 86.38 93 ILE A O 1
ATOM 738 N N . GLN A 1 94 ? 9.322 2.173 -3.909 1.00 81.25 94 GLN A N 1
ATOM 739 C CA . GLN A 1 94 ? 10.485 2.908 -3.404 1.00 81.25 94 GLN A CA 1
ATOM 740 C C . GLN A 1 94 ? 11.783 2.082 -3.390 1.00 81.25 94 GLN A C 1
ATOM 742 O O . GLN A 1 94 ? 12.860 2.664 -3.355 1.00 81.25 94 GLN A O 1
ATOM 747 N N . MET A 1 95 ? 11.706 0.748 -3.371 1.00 77.69 95 MET A N 1
ATOM 748 C CA . MET A 1 95 ? 12.879 -0.132 -3.483 1.00 77.69 95 MET A CA 1
ATOM 749 C C . MET A 1 95 ? 13.324 -0.348 -4.934 1.00 77.69 95 MET A C 1
ATOM 751 O O . MET A 1 95 ? 14.480 -0.685 -5.160 1.00 77.69 95 MET A O 1
ATOM 755 N N . THR A 1 96 ? 12.421 -0.171 -5.901 1.00 66.00 96 THR A N 1
ATOM 756 C CA . THR A 1 96 ? 12.694 -0.419 -7.327 1.00 66.00 96 THR A CA 1
ATOM 757 C C . THR A 1 96 ? 13.194 0.841 -8.046 1.00 66.00 96 THR A C 1
ATOM 759 O O . THR A 1 96 ? 13.908 0.740 -9.035 1.00 66.00 96 THR A O 1
ATOM 762 N N . GLY A 1 97 ? 12.861 2.029 -7.528 1.00 56.47 97 GLY A N 1
ATOM 763 C CA . GLY A 1 97 ? 13.305 3.328 -8.052 1.00 56.47 97 GLY A CA 1
ATOM 764 C C . GLY A 1 97 ? 14.586 3.900 -7.427 1.00 56.47 97 GLY A C 1
ATOM 765 O O . GLY A 1 97 ? 14.777 5.114 -7.503 1.00 56.47 97 GLY A O 1
ATOM 766 N N . GLY A 1 98 ? 15.399 3.071 -6.760 1.00 45.25 98 GLY A N 1
ATOM 767 C CA . GLY A 1 98 ? 16.677 3.454 -6.136 1.00 45.25 98 GLY A CA 1
ATOM 768 C C . GLY A 1 98 ? 17.880 3.286 -7.054 1.00 45.25 98 GLY A C 1
ATOM 769 O O . GLY A 1 98 ? 17.902 2.293 -7.812 1.00 45.25 98 GLY A O 1
#

Organism: Nothobranchius kadleci (NCBI:txid1051664)

Sequence (98 aa):
MANLQQEYPEVLLGILEELANMRQWLTFQDLCRMVSTRFDLDNLVELRSLLFAAASRDPCFPATLFRDRVSTRGQGLSPIGVAADIVTIFNLIQMTGG

Solvent-accessible surface area (backbone atoms only — not comparable to full-atom values): 5775 Å² total; per-residue (Å²): 143,87,64,77,77,65,54,50,61,54,54,51,47,52,52,53,51,50,49,60,63,43,56,83,80,43,53,74,67,55,50,17,49,54,50,32,72,74,40,58,59,67,58,37,52,49,50,35,47,53,53,48,60,59,45,53,72,41,90,85,43,74,46,80,80,44,49,68,68,64,68,60,74,95,76,90,78,47,45,53,58,42,24,40,52,37,54,50,53,52,52,52,51,63,66,69,76,107

Foldseek 3Di:
DDDPVPVLVVVLVVLLVVLVVCVVPDDLQRQLVVQLVVDDPVNLLVSLLVLLVVLVVDPQQPSVVCVVVS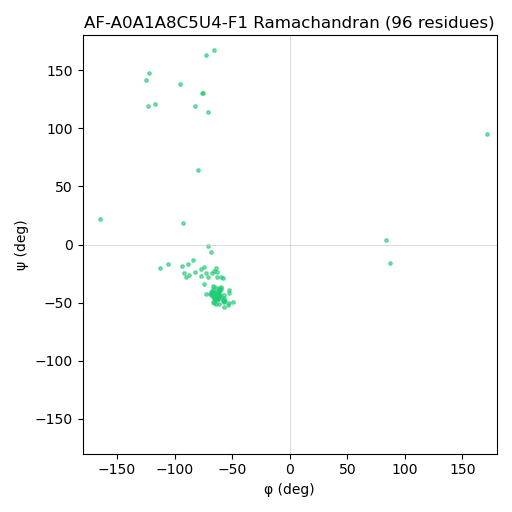PDPDPPDRSSNSSSSNSVSSVSSVVVVD

Radius of gyration: 13.24 Å; Cα contacts (8 Å, |Δi|>4): 62; chains: 1; bounding box: 38×31×28 Å

pLDDT: mean 81.26, std 14.12, range [34.81, 93.81]

Secondary structure (DSSP, 8-state):
---TTTHHHHHHHHHHHHHHHHTTTS-HHHHHHHHHHHS-HHHHHHHHHHHHHHHTTSTTS-GGGTHHHHH--SSS--HHHHHHHHHHHHHHHHHH--

InterPro domains:
  IPR039706 Major intrinsically disordered Notch2-binding receptor 1-like [PTHR31530] (4-98)
  IPR055117 MINAR1, N-terminal helical domain [PF22948] (7-98)

Mean predicted aligned error: 6.58 Å